Protein AF-A0A3D1SDW3-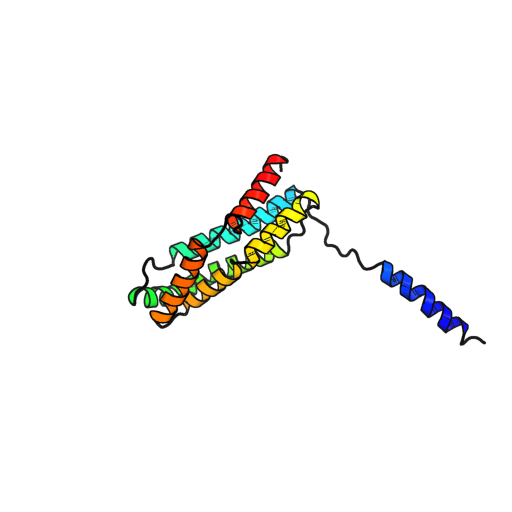F1 (afdb_monomer_lite)

Structure (mmCIF, N/CA/C/O backbone):
data_AF-A0A3D1SDW3-F1
#
_entry.id   AF-A0A3D1SDW3-F1
#
loop_
_atom_site.group_PDB
_atom_site.id
_atom_site.type_symbol
_atom_site.label_atom_id
_atom_site.label_alt_id
_atom_site.label_comp_id
_atom_site.label_asym_id
_atom_site.label_entity_id
_atom_site.label_seq_id
_atom_site.pdbx_PDB_ins_code
_atom_site.Cartn_x
_atom_site.Cartn_y
_atom_site.Cartn_z
_atom_site.occupancy
_atom_site.B_iso_or_equiv
_atom_site.auth_seq_id
_atom_site.auth_comp_id
_atom_site.auth_asym_id
_atom_site.auth_atom_id
_atom_site.pdbx_PDB_model_num
ATOM 1 N N . MET A 1 1 ? 1.920 -50.473 46.784 1.00 49.88 1 MET A N 1
ATOM 2 C CA . MET A 1 1 ? 0.723 -49.706 46.362 1.00 49.88 1 MET A CA 1
ATOM 3 C C . MET A 1 1 ? 0.983 -48.217 46.076 1.00 49.88 1 MET A C 1
ATOM 5 O O . MET A 1 1 ? 0.052 -47.523 45.705 1.00 49.88 1 MET A O 1
ATOM 9 N N . ALA A 1 2 ? 2.230 -47.725 46.113 1.00 45.53 2 ALA A N 1
ATOM 10 C CA . ALA A 1 2 ? 2.545 -46.317 45.819 1.00 45.53 2 ALA A CA 1
ATOM 11 C C . ALA A 1 2 ? 2.601 -45.956 44.314 1.00 45.53 2 ALA A C 1
ATOM 13 O O . ALA A 1 2 ? 2.441 -44.800 43.950 1.00 45.53 2 ALA A O 1
ATOM 14 N N . LYS A 1 3 ? 2.772 -46.932 43.406 1.00 44.59 3 LYS A N 1
ATOM 15 C CA . LYS A 1 3 ? 2.923 -46.666 41.956 1.00 44.59 3 LYS A CA 1
ATOM 16 C C . LYS A 1 3 ? 1.605 -46.451 41.190 1.00 44.59 3 LYS A C 1
ATOM 18 O O . LYS A 1 3 ? 1.643 -45.985 40.057 1.00 44.59 3 LYS A O 1
ATOM 23 N N . ARG A 1 4 ? 0.446 -46.780 41.782 1.00 44.84 4 ARG A N 1
ATOM 24 C CA . ARG A 1 4 ? -0.877 -46.556 41.155 1.00 44.84 4 ARG A CA 1
ATOM 25 C C . ARG A 1 4 ? -1.469 -45.180 41.486 1.00 44.84 4 ARG A C 1
ATOM 27 O O . ARG A 1 4 ? -2.111 -44.599 40.622 1.00 44.84 4 ARG A O 1
ATOM 34 N N . ALA A 1 5 ? -1.177 -44.625 42.665 1.00 48.25 5 ALA A N 1
ATOM 35 C CA . ALA A 1 5 ? -1.633 -43.287 43.058 1.00 48.25 5 ALA A CA 1
ATOM 36 C C . ALA A 1 5 ? -0.953 -42.160 42.252 1.00 48.25 5 ALA A C 1
ATOM 38 O O . ALA A 1 5 ? -1.600 -41.189 41.879 1.00 48.25 5 ALA A O 1
ATOM 39 N N . VAL A 1 6 ? 0.325 -42.329 41.888 1.00 48.31 6 VAL A N 1
ATOM 40 C CA . VAL A 1 6 ? 1.085 -41.324 41.117 1.00 48.31 6 VAL A CA 1
ATOM 41 C C . VAL A 1 6 ? 0.562 -41.167 39.680 1.00 48.31 6 VAL A C 1
ATOM 43 O O . VAL A 1 6 ? 0.602 -40.073 39.127 1.00 48.31 6 VAL A O 1
ATOM 46 N N . ARG A 1 7 ? -0.001 -42.227 39.079 1.00 46.31 7 ARG A N 1
ATOM 47 C CA . ARG A 1 7 ? -0.578 -42.156 37.721 1.00 46.31 7 ARG A CA 1
ATOM 48 C C . ARG A 1 7 ? -1.936 -41.451 37.671 1.00 46.31 7 ARG A C 1
ATOM 50 O O . ARG A 1 7 ? -2.256 -40.860 36.649 1.00 46.31 7 ARG A O 1
ATOM 57 N N . LEU A 1 8 ? -2.707 -41.486 38.758 1.00 45.88 8 LEU A N 1
ATOM 58 C CA . LEU A 1 8 ? -4.008 -40.814 38.836 1.00 45.88 8 LEU A CA 1
ATOM 59 C C . LEU A 1 8 ? -3.875 -39.305 39.083 1.00 45.88 8 LEU A C 1
ATOM 61 O O . LEU A 1 8 ? -4.672 -38.540 38.557 1.00 45.88 8 LEU A O 1
ATOM 65 N N . ILE A 1 9 ? -2.834 -38.861 39.794 1.00 49.47 9 ILE A N 1
ATOM 66 C CA . ILE A 1 9 ? -2.588 -37.426 40.024 1.00 49.47 9 ILE A CA 1
ATOM 67 C C . ILE A 1 9 ? -2.098 -36.733 38.738 1.00 49.47 9 ILE A C 1
ATOM 69 O O . ILE A 1 9 ? -2.531 -35.626 38.426 1.00 49.47 9 ILE A O 1
ATOM 73 N N . LEU A 1 10 ? -1.277 -37.414 37.929 1.00 45.38 10 LEU A N 1
ATOM 74 C CA . LEU A 1 10 ? -0.826 -36.902 36.627 1.00 45.38 10 LEU A CA 1
ATOM 75 C C . LEU A 1 10 ? -1.961 -36.774 35.594 1.00 45.38 10 LEU A C 1
ATOM 77 O O . LEU A 1 10 ? -1.904 -35.891 34.748 1.00 45.38 10 LEU A O 1
ATOM 81 N N . ALA A 1 11 ? -3.010 -37.596 35.676 1.00 51.88 11 ALA A N 1
ATOM 82 C CA . ALA A 1 11 ? -4.130 -37.546 34.732 1.00 51.88 11 ALA A CA 1
ATOM 83 C C . ALA A 1 11 ? -5.158 -36.436 35.032 1.00 51.88 11 ALA A C 1
ATOM 85 O O . ALA A 1 11 ? -5.939 -36.085 34.153 1.00 51.88 11 ALA A O 1
ATOM 86 N N . VAL A 1 12 ? -5.164 -35.879 36.250 1.00 51.25 12 VAL A N 1
ATOM 87 C CA . VAL A 1 12 ? -6.164 -34.882 36.686 1.00 51.25 12 VAL A CA 1
ATOM 88 C C . VAL A 1 12 ? -5.604 -33.455 36.707 1.00 51.25 12 VAL A C 1
ATOM 90 O O . VAL A 1 12 ? -6.360 -32.503 36.550 1.00 51.25 12 VAL A O 1
ATOM 93 N N . ILE A 1 13 ? -4.283 -33.281 36.828 1.00 49.88 13 ILE A N 1
ATOM 94 C CA . ILE A 1 13 ? -3.658 -31.945 36.839 1.00 49.88 13 ILE A CA 1
ATOM 95 C C . ILE A 1 13 ? -3.344 -31.445 35.416 1.00 49.88 13 ILE A C 1
ATOM 97 O O . ILE A 1 13 ? -3.440 -30.248 35.148 1.00 49.88 13 ILE A O 1
ATOM 101 N N . ILE A 1 14 ? -3.035 -32.346 34.478 1.00 48.03 14 ILE A N 1
ATOM 102 C CA . ILE A 1 14 ? -2.699 -31.975 33.091 1.00 48.03 14 ILE A CA 1
ATOM 103 C C . ILE A 1 14 ? -3.884 -31.351 32.314 1.00 48.03 14 ILE A C 1
ATOM 105 O O . ILE A 1 14 ? -3.639 -30.394 31.581 1.00 48.03 14 ILE A O 1
ATOM 109 N N . PRO A 1 15 ? -5.162 -31.756 32.490 1.00 49.38 15 PRO A N 1
ATOM 110 C CA . PRO A 1 15 ? -6.272 -31.099 31.794 1.00 49.38 15 PRO A CA 1
ATOM 111 C C . PRO A 1 15 ? -6.564 -29.678 32.301 1.00 49.38 15 PRO A C 1
ATOM 113 O O . PRO A 1 15 ? -7.100 -28.871 31.551 1.00 49.38 15 PRO A O 1
ATOM 116 N N . ILE A 1 16 ? -6.207 -29.348 33.550 1.00 49.84 16 ILE A N 1
ATOM 117 C CA . ILE A 1 16 ? -6.495 -28.024 34.132 1.00 49.84 16 ILE A CA 1
ATOM 118 C C . ILE A 1 16 ? -5.472 -26.982 33.657 1.00 49.84 16 ILE A C 1
ATOM 120 O O . ILE A 1 16 ? -5.841 -25.837 33.423 1.00 49.84 16 ILE A O 1
ATOM 124 N N . MET A 1 17 ? -4.217 -27.373 33.401 1.00 47.22 17 MET A N 1
ATOM 125 C CA . MET A 1 17 ? -3.239 -26.465 32.776 1.00 47.22 17 MET A CA 1
ATOM 126 C C . MET A 1 17 ? -3.481 -26.232 31.276 1.00 47.22 17 MET A C 1
ATOM 128 O O . MET A 1 17 ? -2.967 -25.262 30.732 1.00 47.22 17 MET A O 1
ATOM 132 N N . LEU A 1 18 ? -4.283 -27.072 30.612 1.00 47.22 18 LEU A N 1
ATOM 133 C CA . LEU A 1 18 ? -4.679 -26.884 29.208 1.00 47.22 18 LEU A CA 1
ATOM 134 C C . LEU A 1 18 ? -5.917 -25.986 29.034 1.00 47.22 18 LEU A C 1
ATOM 136 O O . LEU A 1 18 ? -6.210 -25.578 27.914 1.00 47.22 18 LEU A O 1
ATOM 140 N N . LEU A 1 19 ? -6.621 -25.644 30.120 1.00 46.56 19 LEU A N 1
ATOM 141 C CA . LEU A 1 19 ? -7.733 -24.677 30.116 1.00 46.56 19 LEU A CA 1
ATOM 142 C C . LEU A 1 19 ? -7.305 -23.270 30.556 1.00 46.56 19 LEU A C 1
ATOM 144 O O . LEU A 1 19 ? -8.064 -22.319 30.398 1.00 46.56 19 LEU A O 1
ATOM 148 N N . SER A 1 20 ? -6.059 -23.125 31.007 1.00 44.25 20 SER A N 1
ATOM 149 C CA . SER A 1 20 ? -5.330 -21.855 31.073 1.00 44.25 20 SER A CA 1
ATOM 150 C C . SER A 1 20 ? -4.523 -21.642 29.792 1.00 44.25 20 SER A C 1
ATOM 152 O O . SER A 1 20 ? -3.397 -21.149 29.849 1.00 44.25 20 SER A O 1
ATOM 154 N N . GLY A 1 21 ? -5.068 -22.081 28.648 1.00 40.56 21 GLY A N 1
ATOM 155 C CA . GLY A 1 21 ? -4.558 -21.734 27.329 1.00 40.56 21 GLY A CA 1
ATOM 156 C C . GLY A 1 21 ? -4.394 -20.227 27.296 1.00 40.56 21 GLY A C 1
ATOM 157 O O . GLY A 1 21 ? -5.376 -19.492 27.371 1.00 40.56 21 GLY A O 1
ATOM 158 N N . CYS A 1 22 ? -3.134 -19.808 27.338 1.00 48.12 22 CYS A N 1
ATOM 159 C CA . CYS A 1 22 ? -2.709 -18.447 27.546 1.00 48.12 22 CYS A CA 1
ATOM 160 C C . CYS A 1 22 ? -3.549 -17.502 26.690 1.00 48.12 22 CYS A C 1
ATOM 162 O O . CYS A 1 22 ? -3.356 -17.412 25.480 1.00 48.12 22 CYS A O 1
ATOM 164 N N . ALA A 1 23 ? -4.393 -16.706 27.342 1.00 43.72 23 ALA A N 1
ATOM 165 C CA . ALA A 1 23 ? -4.605 -15.340 26.911 1.00 43.72 23 ALA A CA 1
ATOM 166 C C . ALA A 1 23 ? -3.265 -14.594 27.075 1.00 43.72 23 ALA A C 1
ATOM 168 O O . ALA A 1 23 ? -3.135 -13.679 27.873 1.00 43.72 23 ALA A O 1
ATOM 169 N N . SER A 1 24 ? -2.246 -14.997 26.313 1.00 44.53 24 SER A N 1
ATOM 170 C CA . SER A 1 24 ? -1.235 -14.073 25.820 1.00 44.53 24 SER A CA 1
ATOM 171 C C . SER A 1 24 ? -1.799 -13.358 24.594 1.00 44.53 24 SER A C 1
ATOM 173 O O . SER A 1 24 ? -1.057 -13.076 23.658 1.00 44.53 24 SER A O 1
ATOM 175 N N . GLY A 1 25 ? -3.121 -13.129 24.565 1.00 52.75 25 GLY A N 1
ATOM 176 C CA . GLY A 1 25 ? -3.690 -12.134 23.685 1.00 52.75 25 GLY A CA 1
ATOM 177 C C . GLY A 1 25 ? -2.957 -10.866 24.052 1.00 52.75 25 GLY A C 1
ATOM 178 O O . GLY A 1 25 ? -3.039 -10.423 25.201 1.00 52.75 25 GLY A O 1
ATOM 179 N N . GLU A 1 26 ? -2.139 -10.377 23.127 1.00 63.53 26 GLU A N 1
ATOM 180 C CA . GLU A 1 26 ? -1.486 -9.093 23.277 1.00 63.53 26 GLU A CA 1
ATOM 181 C C . GLU A 1 26 ? -2.525 -8.104 23.803 1.00 63.53 26 GLU A C 1
ATOM 183 O O . GLU A 1 26 ? -3.722 -8.203 23.510 1.00 63.53 26 GLU A O 1
ATOM 188 N N . LYS A 1 27 ? -2.107 -7.203 24.685 1.00 86.38 27 LYS A N 1
ATOM 189 C CA . LYS A 1 27 ? -3.032 -6.215 25.223 1.00 86.38 27 LYS A CA 1
ATOM 190 C C . LYS A 1 27 ? -3.620 -5.451 24.030 1.00 86.38 27 LYS A C 1
ATOM 192 O O . LYS A 1 27 ? -2.866 -4.818 23.298 1.00 86.38 27 LYS A O 1
ATOM 197 N N . ARG A 1 28 ? -4.941 -5.541 23.831 1.00 93.00 28 ARG A N 1
ATOM 198 C CA . ARG A 1 28 ? -5.634 -4.739 22.814 1.00 93.00 28 ARG A CA 1
ATOM 199 C C . ARG A 1 28 ? -5.350 -3.265 23.073 1.00 93.00 28 ARG A C 1
ATOM 201 O O . ARG A 1 28 ? -5.308 -2.840 24.232 1.00 93.00 28 ARG A O 1
ATOM 208 N N . LEU A 1 29 ? -5.162 -2.517 21.996 1.00 96.38 29 LEU A N 1
ATOM 209 C CA . LEU A 1 29 ? -4.930 -1.080 22.060 1.00 96.38 29 LEU A CA 1
ATOM 210 C C . LEU A 1 29 ? -6.174 -0.356 22.602 1.00 96.38 29 LEU A C 1
ATOM 212 O O . LEU A 1 29 ? -7.294 -0.872 22.515 1.00 96.38 29 LEU A O 1
ATOM 216 N N . THR A 1 30 ? -5.999 0.846 23.155 1.00 96.62 30 THR A N 1
ATOM 217 C CA . THR A 1 30 ? -7.109 1.806 23.281 1.00 96.62 30 THR A CA 1
ATOM 218 C C . THR A 1 30 ? -7.503 2.344 21.904 1.00 96.62 30 THR A C 1
ATOM 220 O O . THR A 1 30 ? -6.837 2.077 20.903 1.00 96.62 30 THR A O 1
ATOM 223 N N . ALA A 1 31 ? -8.597 3.104 21.818 1.00 96.75 31 ALA A N 1
ATOM 224 C CA . ALA A 1 31 ? -9.005 3.690 20.544 1.00 96.75 31 ALA A CA 1
ATOM 225 C C . ALA A 1 31 ? -7.971 4.707 20.022 1.00 96.75 31 ALA A C 1
ATOM 227 O O . ALA A 1 31 ? -7.672 4.716 18.832 1.00 96.75 31 ALA A O 1
ATOM 228 N N . GLU A 1 32 ? -7.379 5.506 20.909 1.00 97.62 32 GLU A N 1
ATOM 229 C CA . GLU A 1 32 ? -6.335 6.486 20.595 1.00 97.62 32 GLU A CA 1
ATOM 230 C C . GLU A 1 32 ? -5.026 5.804 20.183 1.00 97.62 32 GLU A C 1
ATOM 232 O O . GLU A 1 32 ? -4.405 6.203 19.200 1.00 97.62 32 GLU A O 1
ATOM 237 N N . GLU A 1 33 ? -4.623 4.749 20.899 1.00 98.12 33 GLU A N 1
ATOM 238 C CA . GLU A 1 33 ? -3.453 3.939 20.540 1.00 98.12 33 GLU A CA 1
ATOM 239 C C . GLU A 1 33 ? -3.654 3.256 19.178 1.00 98.12 33 GLU A C 1
ATOM 241 O O . GLU A 1 33 ? -2.745 3.240 18.350 1.00 98.12 33 GLU A O 1
ATOM 246 N N . TYR A 1 34 ? -4.858 2.737 18.916 1.00 98.19 34 TYR A N 1
ATOM 247 C CA . TYR A 1 34 ? -5.216 2.134 17.635 1.00 98.19 34 TYR A CA 1
ATOM 248 C C . TYR A 1 34 ? -5.189 3.152 16.497 1.00 98.19 34 TYR A C 1
ATOM 250 O O . TYR A 1 34 ? -4.565 2.888 15.473 1.00 98.19 34 TYR A O 1
ATOM 258 N N . LYS A 1 35 ? -5.793 4.330 16.689 1.00 98.31 35 LYS A N 1
ATOM 259 C CA . LYS A 1 35 ? -5.744 5.421 15.712 1.00 98.31 35 LYS A CA 1
ATOM 260 C C . LYS A 1 35 ? -4.304 5.784 15.365 1.00 98.31 35 LYS A C 1
ATOM 262 O O . LYS A 1 35 ? -3.946 5.754 14.193 1.00 98.31 35 LYS A O 1
ATOM 267 N N . ALA A 1 36 ? -3.475 6.041 16.376 1.00 98.38 36 ALA A N 1
ATOM 268 C CA . ALA A 1 36 ? -2.076 6.397 16.169 1.00 98.38 36 ALA A CA 1
ATOM 269 C C . ALA A 1 36 ? -1.295 5.294 15.432 1.00 98.38 36 ALA A C 1
ATOM 271 O O . ALA A 1 36 ? -0.462 5.594 14.578 1.00 98.38 36 ALA A O 1
ATOM 272 N N . ALA A 1 37 ? -1.569 4.021 15.731 1.00 98.50 37 ALA A N 1
ATOM 273 C CA . ALA A 1 37 ? -0.911 2.900 15.068 1.00 98.50 37 ALA A CA 1
ATOM 274 C C . ALA A 1 37 ? -1.334 2.757 13.595 1.00 98.50 37 ALA A C 1
ATOM 276 O O . ALA A 1 37 ? -0.475 2.608 12.725 1.00 98.50 37 ALA A O 1
ATOM 277 N N . VAL A 1 38 ? -2.636 2.845 13.299 1.00 98.31 38 VAL A N 1
ATOM 278 C CA . VAL A 1 38 ? -3.161 2.760 11.925 1.00 98.31 38 VAL A CA 1
ATOM 279 C C . VAL A 1 38 ? -2.697 3.961 11.097 1.00 98.31 38 VAL A C 1
ATOM 281 O O . VAL A 1 38 ? -2.230 3.762 9.979 1.00 98.31 38 VAL A O 1
ATOM 284 N N . GLU A 1 39 ? -2.763 5.184 11.631 1.00 98.38 39 GLU A N 1
ATOM 285 C CA . GLU A 1 39 ? -2.258 6.393 10.958 1.00 98.38 39 GLU A CA 1
ATOM 286 C C . GLU A 1 39 ? -0.745 6.293 10.711 1.00 98.38 39 GLU A C 1
ATOM 288 O O . GLU A 1 39 ? -0.281 6.529 9.599 1.00 98.38 39 GLU A O 1
ATOM 293 N N . GLY A 1 40 ? 0.030 5.838 11.700 1.00 98.38 40 GLY A N 1
ATOM 294 C CA . GLY A 1 40 ? 1.477 5.676 11.562 1.00 98.38 40 GLY A CA 1
ATOM 295 C C . GLY A 1 40 ? 1.901 4.617 10.534 1.00 98.38 40 GLY A C 1
ATOM 296 O O . GLY A 1 40 ? 2.945 4.773 9.893 1.00 98.38 40 GLY A O 1
ATOM 297 N N . ALA A 1 41 ? 1.123 3.545 10.363 1.00 98.62 41 ALA A N 1
ATOM 298 C CA . ALA A 1 41 ? 1.339 2.557 9.304 1.00 98.62 41 ALA A CA 1
ATOM 299 C C . ALA A 1 41 ? 0.874 3.096 7.937 1.00 98.62 41 ALA A C 1
ATOM 301 O O . ALA A 1 41 ? 1.548 2.906 6.920 1.00 98.62 41 ALA A O 1
ATOM 302 N N . TRP A 1 42 ? -0.241 3.827 7.910 1.00 98.62 42 TRP A N 1
ATOM 303 C CA . TRP A 1 42 ? -0.782 4.455 6.706 1.00 98.62 42 TRP A CA 1
ATOM 304 C C . TRP A 1 42 ? 0.146 5.521 6.123 1.00 98.62 42 TRP A C 1
ATOM 306 O O . TRP A 1 42 ? 0.376 5.534 4.915 1.00 98.62 42 TRP A O 1
ATOM 316 N N . ASP A 1 43 ? 0.743 6.364 6.963 1.00 98.50 43 ASP A N 1
ATOM 317 C CA . ASP A 1 43 ? 1.695 7.387 6.532 1.00 98.50 43 ASP A CA 1
ATOM 318 C C . ASP A 1 43 ? 2.904 6.759 5.836 1.00 98.50 43 ASP A C 1
ATOM 320 O O . ASP A 1 43 ? 3.344 7.236 4.791 1.00 98.50 43 ASP A O 1
ATOM 324 N N . LYS A 1 44 ? 3.423 5.642 6.362 1.00 98.56 44 LYS A N 1
ATOM 325 C CA . LYS A 1 44 ? 4.499 4.885 5.701 1.00 98.56 44 LYS A CA 1
ATOM 326 C C . LYS A 1 44 ? 4.045 4.320 4.359 1.00 98.56 44 LYS A C 1
ATOM 328 O O . LYS A 1 44 ? 4.783 4.410 3.381 1.00 98.56 44 LYS A O 1
ATOM 333 N N . TYR A 1 45 ? 2.834 3.764 4.297 1.00 98.50 45 TYR A N 1
ATOM 334 C CA . TYR A 1 45 ? 2.258 3.269 3.050 1.00 98.50 45 TYR A CA 1
ATOM 335 C C . TYR A 1 45 ? 2.153 4.384 1.995 1.00 98.50 45 TYR A C 1
ATOM 337 O O . TYR A 1 45 ? 2.702 4.238 0.905 1.00 98.50 45 TYR A O 1
ATOM 345 N N . ILE A 1 46 ? 1.534 5.521 2.318 1.00 98.19 46 ILE A N 1
ATOM 346 C CA . ILE A 1 46 ? 1.356 6.626 1.368 1.00 98.19 46 ILE A CA 1
ATOM 347 C C . ILE A 1 46 ? 2.685 7.254 0.963 1.00 98.19 46 ILE A C 1
ATOM 349 O O . ILE A 1 46 ? 2.906 7.449 -0.230 1.00 98.19 46 ILE A O 1
ATOM 353 N N . ASN A 1 47 ? 3.592 7.514 1.905 1.00 98.31 47 ASN A N 1
ATOM 354 C CA . ASN A 1 47 ? 4.898 8.080 1.565 1.00 98.31 47 ASN A CA 1
ATOM 355 C C . ASN A 1 47 ? 5.692 7.134 0.656 1.00 98.31 47 ASN A C 1
ATOM 357 O O . ASN A 1 47 ? 6.240 7.579 -0.346 1.00 98.31 47 ASN A O 1
ATOM 361 N N . SER A 1 48 ? 5.650 5.820 0.908 1.00 98.25 48 SER A N 1
ATOM 362 C CA . SER A 1 48 ? 6.283 4.851 0.007 1.00 98.25 48 SER A CA 1
ATOM 363 C C . SER A 1 48 ? 5.691 4.865 -1.407 1.00 98.25 48 SER A C 1
ATOM 365 O O . SER A 1 48 ? 6.420 4.701 -2.381 1.00 98.25 48 SER A O 1
ATOM 367 N N . MET A 1 49 ? 4.379 5.083 -1.538 1.00 97.19 49 MET A N 1
ATOM 368 C CA . MET A 1 49 ? 3.716 5.190 -2.837 1.00 97.19 49 MET A CA 1
ATOM 369 C C . MET A 1 49 ? 4.117 6.464 -3.573 1.00 97.19 49 MET A C 1
ATOM 371 O O . MET A 1 49 ? 4.385 6.408 -4.769 1.00 97.19 49 MET A O 1
ATOM 375 N N . LEU A 1 50 ? 4.179 7.596 -2.872 1.00 97.69 50 LEU A N 1
ATOM 376 C CA . LEU A 1 50 ? 4.600 8.872 -3.449 1.00 97.69 50 LEU A CA 1
ATOM 377 C C . LEU A 1 50 ? 6.056 8.816 -3.927 1.00 97.69 50 LEU A C 1
ATOM 379 O O . LEU A 1 50 ? 6.325 9.196 -5.065 1.00 97.69 50 LEU A O 1
ATOM 383 N N . ASP A 1 51 ? 6.952 8.255 -3.111 1.00 97.69 51 ASP A N 1
ATOM 384 C CA . ASP A 1 51 ? 8.362 8.071 -3.467 1.00 97.69 51 ASP A CA 1
ATOM 385 C C . ASP A 1 51 ? 8.513 7.180 -4.712 1.00 97.69 51 ASP A C 1
ATOM 387 O O . ASP A 1 51 ? 9.301 7.483 -5.607 1.00 97.69 51 ASP A O 1
ATOM 391 N N . LEU A 1 52 ? 7.742 6.086 -4.803 1.00 96.19 52 LEU A N 1
ATOM 392 C CA . LEU A 1 52 ? 7.746 5.214 -5.982 1.00 96.19 52 LEU A CA 1
ATOM 393 C C . LEU A 1 52 ? 7.217 5.933 -7.226 1.00 96.19 52 LEU A C 1
ATOM 395 O O . LEU A 1 52 ? 7.810 5.793 -8.294 1.00 96.19 52 LEU A O 1
ATOM 399 N N . ILE A 1 53 ? 6.133 6.705 -7.107 1.00 95.38 53 ILE A N 1
ATOM 400 C CA . ILE A 1 53 ? 5.560 7.476 -8.220 1.00 95.38 53 ILE A CA 1
ATOM 401 C C . ILE A 1 53 ? 6.577 8.481 -8.770 1.00 95.38 53 ILE A C 1
ATOM 403 O O . ILE A 1 53 ? 6.687 8.617 -9.985 1.00 95.38 53 ILE A O 1
ATOM 407 N N . GLU A 1 54 ? 7.339 9.154 -7.905 1.00 95.81 54 GLU A N 1
ATOM 408 C CA . GLU A 1 54 ? 8.326 10.160 -8.319 1.00 95.81 54 GLU A CA 1
ATOM 409 C C . GLU A 1 54 ? 9.431 9.578 -9.215 1.00 95.81 54 GLU A C 1
ATOM 411 O O . GLU A 1 54 ? 9.928 10.254 -10.116 1.00 95.81 54 GLU A O 1
ATOM 416 N N . ILE A 1 55 ? 9.805 8.317 -8.991 1.00 94.75 55 ILE A N 1
ATOM 417 C CA . ILE A 1 55 ? 10.923 7.664 -9.687 1.00 94.75 55 ILE A CA 1
ATOM 418 C C . ILE A 1 55 ? 10.486 6.671 -10.771 1.00 94.75 55 ILE A C 1
ATOM 420 O O . ILE A 1 55 ? 11.345 6.085 -11.435 1.00 94.75 55 ILE A O 1
ATOM 424 N N . THR A 1 56 ? 9.181 6.442 -10.930 1.00 94.00 56 THR A N 1
ATOM 425 C CA . THR A 1 56 ? 8.630 5.509 -11.919 1.00 94.00 56 THR A CA 1
ATOM 426 C C . THR A 1 56 ? 8.461 6.218 -13.269 1.00 94.00 56 THR A C 1
ATOM 428 O O . THR A 1 56 ? 7.728 7.206 -13.346 1.00 94.00 56 THR A O 1
ATOM 431 N N . PRO A 1 57 ? 9.101 5.730 -14.350 1.00 93.12 57 PRO A N 1
ATOM 432 C CA . PRO A 1 57 ? 8.861 6.207 -15.708 1.00 93.12 57 PRO A CA 1
ATOM 433 C C . PRO A 1 57 ? 7.376 6.210 -16.084 1.00 93.12 57 PRO A C 1
ATOM 435 O O . PRO A 1 57 ? 6.633 5.278 -15.780 1.00 93.12 57 PRO A O 1
ATOM 438 N N . LEU A 1 58 ? 6.948 7.253 -16.796 1.00 90.31 58 LEU A N 1
ATOM 439 C CA . LEU A 1 58 ? 5.550 7.430 -17.214 1.00 90.31 58 LEU A CA 1
ATOM 440 C C . LEU A 1 58 ? 5.184 6.655 -18.490 1.00 90.31 58 LEU A C 1
ATOM 442 O O . LEU A 1 58 ? 4.016 6.633 -18.881 1.00 90.31 58 LEU A O 1
ATOM 446 N N . THR A 1 59 ? 6.168 6.065 -19.171 1.00 92.19 59 THR A N 1
ATOM 447 C CA . THR A 1 59 ? 5.987 5.336 -20.431 1.00 92.19 59 THR A CA 1
ATOM 448 C C . THR A 1 59 ? 6.430 3.883 -20.306 1.00 92.19 59 THR A C 1
ATOM 450 O O . THR A 1 59 ? 7.172 3.502 -19.404 1.00 92.19 59 THR A O 1
ATOM 453 N N . VAL A 1 60 ? 5.956 3.058 -21.243 1.00 93.50 60 VAL A N 1
ATOM 454 C CA . VAL A 1 60 ? 6.302 1.636 -21.351 1.00 93.50 60 VAL A CA 1
ATOM 455 C C . VAL A 1 60 ? 7.010 1.405 -22.685 1.00 93.50 60 VAL A C 1
ATOM 457 O O . VAL A 1 60 ? 6.401 1.021 -23.689 1.00 93.50 60 VAL A O 1
ATOM 460 N N . ASP A 1 61 ? 8.308 1.701 -22.707 1.00 95.75 61 ASP A N 1
ATOM 461 C CA . ASP A 1 61 ? 9.181 1.611 -23.878 1.00 95.75 61 ASP A CA 1
ATOM 462 C C . ASP A 1 61 ? 10.622 1.203 -23.493 1.00 95.75 61 ASP A C 1
ATOM 464 O O . ASP A 1 61 ? 10.930 0.939 -22.332 1.00 95.75 61 ASP A O 1
ATOM 468 N N . GLU A 1 62 ? 11.511 1.103 -24.484 1.00 93.88 62 GLU A N 1
ATOM 469 C CA . GLU A 1 62 ? 12.920 0.732 -24.272 1.00 93.88 62 GLU A CA 1
ATOM 470 C C . GLU A 1 62 ? 13.695 1.757 -23.420 1.00 93.88 62 GLU A C 1
ATOM 472 O O . GLU A 1 62 ? 14.639 1.387 -22.722 1.00 93.88 62 GLU A O 1
ATOM 477 N N . ALA A 1 63 ? 13.318 3.042 -23.454 1.00 94.75 63 ALA A N 1
ATOM 478 C CA . ALA A 1 63 ? 13.960 4.062 -22.626 1.00 94.75 63 ALA A CA 1
ATOM 479 C C . ALA A 1 63 ? 13.575 3.877 -21.152 1.00 94.75 63 ALA A C 1
ATOM 481 O O . ALA A 1 63 ? 14.450 3.919 -20.284 1.00 94.75 63 ALA A O 1
ATOM 482 N N . ALA A 1 64 ? 12.308 3.544 -20.886 1.00 95.69 64 ALA A N 1
ATOM 483 C CA . ALA A 1 64 ? 11.822 3.234 -19.548 1.00 95.69 64 ALA A CA 1
ATOM 484 C C . ALA A 1 64 ? 12.598 2.076 -18.895 1.00 95.69 64 ALA A C 1
ATOM 486 O O . ALA A 1 64 ? 12.914 2.160 -17.713 1.00 95.69 64 ALA A O 1
ATOM 487 N N . LEU A 1 65 ? 12.991 1.033 -19.645 1.00 96.12 65 LEU A N 1
ATOM 488 C CA . LEU A 1 65 ? 13.807 -0.074 -19.107 1.00 96.12 65 LEU A CA 1
ATOM 489 C C . LEU A 1 65 ? 15.116 0.417 -18.485 1.00 96.12 65 LEU A C 1
ATOM 491 O O . LEU A 1 65 ? 15.528 -0.043 -17.417 1.00 96.12 65 LEU A O 1
ATOM 495 N N . LYS A 1 66 ? 15.777 1.359 -19.163 1.00 94.94 66 LYS A N 1
ATOM 496 C CA . LYS A 1 66 ? 17.015 1.958 -18.676 1.00 94.94 66 LYS A CA 1
ATOM 497 C C . LYS A 1 66 ? 16.751 2.816 -17.439 1.00 94.94 66 LYS A C 1
ATOM 499 O O . LYS A 1 66 ? 17.493 2.701 -16.470 1.00 94.94 66 LYS A O 1
ATOM 504 N N . GLU A 1 67 ? 15.698 3.628 -17.452 1.00 96.81 67 GLU A N 1
ATOM 505 C CA . GLU A 1 67 ? 15.340 4.487 -16.318 1.00 96.81 67 GLU A CA 1
ATOM 506 C C . GLU A 1 67 ? 14.955 3.679 -15.069 1.00 96.81 67 GLU A C 1
ATOM 508 O O . GLU A 1 67 ? 15.413 3.992 -13.971 1.00 96.81 67 GLU A O 1
ATOM 513 N N . PHE A 1 68 ? 14.200 2.585 -15.224 1.00 96.19 68 PHE A N 1
ATOM 514 C CA . PHE A 1 68 ? 13.921 1.646 -14.134 1.00 96.19 68 PHE A CA 1
ATOM 515 C C . PHE A 1 68 ? 15.212 1.065 -13.552 1.00 96.19 68 PHE A C 1
ATOM 517 O O . PHE A 1 68 ? 15.392 1.073 -12.334 1.00 96.19 68 PHE A O 1
ATOM 524 N N . ALA A 1 69 ? 16.146 0.624 -14.400 1.00 94.56 69 ALA A N 1
ATOM 525 C CA . ALA A 1 69 ? 17.431 0.107 -13.939 1.00 94.56 69 ALA A CA 1
ATOM 526 C C . ALA A 1 69 ? 18.272 1.175 -13.208 1.00 94.56 69 ALA A C 1
ATOM 528 O O . ALA A 1 69 ? 18.897 0.872 -12.193 1.00 94.56 69 ALA A O 1
ATOM 529 N N . GLU A 1 70 ? 18.271 2.424 -13.682 1.00 96.31 70 GLU A N 1
ATOM 530 C CA . GLU A 1 70 ? 18.977 3.549 -13.049 1.00 96.31 70 GLU A CA 1
ATOM 531 C C . GLU A 1 70 ? 18.341 3.985 -11.717 1.00 96.31 70 GLU A C 1
ATOM 533 O O . GLU A 1 70 ? 19.040 4.456 -10.816 1.00 96.31 70 GLU A O 1
ATOM 538 N N . ASN A 1 71 ? 17.026 3.809 -11.562 1.00 97.38 71 ASN A N 1
ATOM 539 C CA . ASN A 1 71 ? 16.294 4.152 -10.343 1.00 97.38 71 ASN A CA 1
ATOM 540 C C . ASN A 1 71 ? 16.144 2.980 -9.360 1.00 97.38 71 ASN A C 1
ATOM 542 O O . ASN A 1 71 ? 15.654 3.189 -8.250 1.00 97.38 71 ASN A O 1
ATOM 546 N N . ALA A 1 72 ? 16.613 1.777 -9.702 1.00 96.44 72 ALA A N 1
ATOM 547 C CA . ALA A 1 72 ? 16.447 0.580 -8.878 1.00 96.44 72 ALA A CA 1
ATOM 548 C C . ALA A 1 72 ? 16.972 0.745 -7.442 1.00 96.44 72 ALA A C 1
ATOM 550 O O . ALA A 1 72 ? 16.289 0.371 -6.489 1.00 96.44 72 ALA A O 1
ATOM 551 N N . GLU A 1 73 ? 18.150 1.352 -7.257 1.00 96.94 73 GLU A N 1
ATOM 552 C CA . GLU A 1 73 ? 18.695 1.621 -5.917 1.00 96.94 73 GLU A CA 1
ATOM 553 C C . GLU A 1 73 ? 17.865 2.658 -5.147 1.00 96.94 73 GLU A C 1
ATOM 555 O O . GLU A 1 73 ? 17.649 2.504 -3.943 1.00 96.94 73 GLU A O 1
ATOM 560 N N . LYS A 1 74 ? 17.347 3.682 -5.840 1.00 96.88 74 LYS A N 1
ATOM 561 C CA . LYS A 1 74 ? 16.490 4.723 -5.248 1.00 96.88 74 LYS A CA 1
ATOM 562 C C . LYS A 1 74 ? 15.120 4.185 -4.839 1.00 96.88 74 LYS A C 1
ATOM 564 O O . LYS A 1 74 ? 14.530 4.709 -3.903 1.00 96.88 74 LYS A O 1
ATOM 569 N N . ALA A 1 75 ? 14.635 3.132 -5.495 1.00 97.56 75 ALA A N 1
ATOM 570 C CA . ALA A 1 75 ? 13.366 2.488 -5.166 1.00 97.56 75 ALA A CA 1
ATOM 571 C C . ALA A 1 75 ? 13.424 1.646 -3.883 1.00 97.56 75 ALA A C 1
ATOM 573 O O . ALA A 1 75 ? 12.412 1.488 -3.198 1.00 97.56 75 ALA A O 1
ATOM 574 N N . GLN A 1 76 ? 14.594 1.105 -3.520 1.00 97.88 76 GLN A N 1
ATOM 575 C CA . GLN A 1 76 ? 14.720 0.162 -2.399 1.00 97.88 76 GLN A CA 1
ATOM 576 C C . GLN A 1 76 ? 14.206 0.696 -1.049 1.00 97.88 76 GLN A C 1
ATOM 578 O O . GLN A 1 76 ? 13.534 -0.066 -0.347 1.00 97.88 76 GLN A O 1
ATOM 583 N N . PRO A 1 77 ? 14.485 1.950 -0.638 1.00 98.12 77 PRO A N 1
ATOM 584 C CA . PRO A 1 77 ? 13.936 2.502 0.599 1.00 98.12 77 PRO A CA 1
ATOM 585 C C . PRO A 1 77 ? 12.405 2.528 0.607 1.00 98.12 77 PRO A C 1
ATOM 587 O O . PRO A 1 77 ? 11.807 2.078 1.583 1.00 98.12 77 PRO A O 1
ATOM 590 N N . ALA A 1 78 ? 11.778 2.970 -0.486 1.00 98.31 78 ALA A N 1
ATOM 591 C CA . ALA A 1 78 ? 10.325 3.031 -0.602 1.00 98.31 78 ALA A CA 1
ATOM 592 C C . ALA A 1 78 ? 9.700 1.625 -0.570 1.00 98.31 78 ALA A C 1
ATOM 594 O O . ALA A 1 78 ? 8.785 1.370 0.209 1.00 98.31 78 ALA A O 1
ATOM 595 N N . LEU A 1 79 ? 10.263 0.662 -1.310 1.00 98.31 79 LEU A N 1
ATOM 596 C CA . LEU A 1 79 ? 9.809 -0.738 -1.297 1.00 98.31 79 LEU A CA 1
ATOM 597 C C . LEU A 1 79 ? 9.885 -1.361 0.108 1.00 98.31 79 LEU A C 1
ATOM 599 O O . LEU A 1 79 ? 8.954 -2.038 0.543 1.00 98.31 79 LEU A O 1
ATOM 603 N N . LYS A 1 80 ? 10.969 -1.102 0.852 1.00 98.44 80 LYS A N 1
ATOM 604 C CA . LYS A 1 80 ? 11.122 -1.561 2.244 1.00 98.44 80 LYS A CA 1
ATOM 605 C C . LYS A 1 80 ? 10.153 -0.868 3.197 1.00 98.44 80 LYS A C 1
ATOM 607 O O . LYS A 1 80 ? 9.638 -1.515 4.103 1.00 98.44 80 LYS A O 1
ATOM 612 N N . MET A 1 81 ? 9.911 0.429 3.009 1.00 98.62 81 MET A N 1
ATOM 613 C CA . MET A 1 81 ? 8.947 1.189 3.805 1.00 98.62 81 MET A CA 1
ATOM 614 C C . MET A 1 81 ? 7.525 0.659 3.599 1.00 98.62 81 MET A C 1
ATOM 616 O O . MET A 1 81 ? 6.795 0.488 4.573 1.00 98.62 81 MET A O 1
ATOM 620 N N . ARG A 1 82 ? 7.168 0.320 2.357 1.00 97.94 82 ARG A N 1
ATOM 621 C CA . ARG A 1 82 ? 5.882 -0.293 2.018 1.00 97.94 82 ARG A CA 1
ATOM 622 C C . ARG A 1 82 ? 5.717 -1.683 2.629 1.00 97.94 82 ARG A C 1
ATOM 624 O O . ARG A 1 82 ? 4.685 -2.004 3.198 1.00 97.94 82 ARG A O 1
ATOM 631 N N . GLU A 1 83 ? 6.758 -2.507 2.573 1.00 98.50 83 GLU A N 1
ATOM 632 C CA . GLU A 1 83 ? 6.750 -3.813 3.240 1.00 98.50 83 GLU A CA 1
ATOM 633 C C . GLU A 1 83 ? 6.605 -3.675 4.765 1.00 98.50 83 GLU A C 1
ATOM 635 O O . GLU A 1 83 ? 5.893 -4.447 5.409 1.00 98.50 83 GLU A O 1
ATOM 640 N N . GLN A 1 84 ? 7.272 -2.673 5.344 1.00 98.50 84 GLN A N 1
ATOM 641 C CA . GLN A 1 84 ? 7.188 -2.379 6.767 1.00 98.50 84 GLN A CA 1
ATOM 642 C C . GLN A 1 84 ? 5.783 -1.925 7.173 1.00 98.50 84 GLN A C 1
ATOM 644 O O . GLN A 1 84 ? 5.292 -2.404 8.191 1.00 98.50 84 GLN A O 1
ATOM 649 N N . SER A 1 85 ? 5.116 -1.070 6.391 1.00 98.69 85 SER A N 1
ATOM 650 C CA . SER A 1 85 ? 3.744 -0.658 6.709 1.00 98.69 85 SER A CA 1
ATOM 651 C C . SER A 1 85 ? 2.787 -1.848 6.725 1.00 98.69 85 SER A C 1
ATOM 653 O O . SER A 1 85 ? 1.976 -1.962 7.639 1.00 98.69 85 SER A O 1
ATOM 655 N N . PHE A 1 86 ? 2.922 -2.790 5.785 1.00 98.50 86 PHE A N 1
ATOM 656 C CA . PHE A 1 86 ? 2.081 -3.988 5.766 1.00 98.50 86 PHE A CA 1
ATOM 657 C C . PHE A 1 86 ? 2.284 -4.877 6.994 1.00 98.50 86 PHE A C 1
ATOM 659 O O . PHE A 1 86 ? 1.316 -5.415 7.534 1.00 98.50 86 PHE A O 1
ATOM 666 N N . ARG A 1 87 ? 3.532 -5.022 7.462 1.00 98.31 87 ARG A N 1
ATOM 667 C CA . ARG A 1 87 ? 3.814 -5.719 8.725 1.00 98.31 87 ARG A CA 1
ATOM 668 C C . ARG A 1 87 ? 3.158 -5.014 9.904 1.00 98.31 87 ARG A C 1
ATOM 670 O O . ARG A 1 87 ? 2.461 -5.664 10.673 1.00 98.31 87 ARG A O 1
ATOM 677 N N . GLU A 1 88 ? 3.318 -3.698 9.996 1.00 98.44 88 GLU A N 1
ATOM 678 C CA . GLU A 1 88 ? 2.736 -2.908 11.082 1.00 98.44 88 GLU A CA 1
ATOM 679 C C . GLU A 1 88 ? 1.211 -3.024 11.112 1.00 98.44 88 GLU A C 1
ATOM 681 O O . GLU A 1 88 ? 0.652 -3.257 12.177 1.00 98.44 88 GLU A O 1
ATOM 686 N N . PHE A 1 89 ? 0.527 -2.982 9.962 1.00 98.44 89 PHE A N 1
ATOM 687 C CA . PHE A 1 89 ? -0.919 -3.219 9.915 1.00 98.44 89 PHE A CA 1
ATOM 688 C C . PHE A 1 89 ? -1.313 -4.584 10.499 1.00 98.44 89 PHE A C 1
ATOM 690 O O . PHE A 1 89 ? -2.282 -4.662 11.257 1.00 98.44 89 PHE A O 1
ATOM 697 N N . LYS A 1 90 ? -0.562 -5.648 10.184 1.00 97.88 90 LYS A N 1
ATOM 698 C CA . LYS A 1 90 ? -0.818 -7.008 10.695 1.00 97.88 90 LYS A CA 1
ATOM 699 C C . LYS A 1 90 ? -0.520 -7.174 12.184 1.00 97.88 90 LYS A C 1
ATOM 701 O O . LYS A 1 90 ? -1.162 -7.996 12.827 1.00 97.88 90 LYS A O 1
ATOM 706 N N . GLU A 1 91 ? 0.445 -6.429 12.713 1.00 97.31 91 GLU A N 1
ATOM 707 C CA . GLU A 1 91 ? 0.833 -6.465 14.129 1.00 97.31 91 GLU A CA 1
ATOM 708 C C . GLU A 1 91 ? -0.113 -5.644 15.022 1.00 97.31 91 GLU A C 1
ATOM 710 O O . GLU A 1 91 ? -0.123 -5.810 16.241 1.00 97.31 91 GLU A O 1
ATOM 715 N N . ILE A 1 92 ? -0.937 -4.766 14.442 1.00 97.69 92 ILE A N 1
ATOM 716 C CA . ILE A 1 92 ? -1.930 -4.006 15.201 1.00 97.69 92 ILE A CA 1
ATOM 717 C C . ILE A 1 92 ? -2.993 -4.945 15.773 1.00 97.69 92 ILE A C 1
ATOM 719 O O . ILE A 1 92 ? -3.725 -5.610 15.041 1.00 97.69 92 ILE A O 1
ATOM 723 N N . ASN A 1 93 ? -3.140 -4.901 17.097 1.00 97.00 93 ASN A N 1
ATOM 724 C CA . ASN A 1 93 ? -4.196 -5.588 17.827 1.00 97.00 93 ASN A CA 1
ATOM 725 C C . ASN A 1 93 ? -5.330 -4.610 18.210 1.00 97.00 93 ASN A C 1
ATOM 727 O O . ASN A 1 93 ? -5.225 -3.901 19.223 1.00 97.00 93 ASN A O 1
ATOM 731 N N . PRO A 1 94 ? -6.405 -4.524 17.403 1.00 97.38 94 PRO A N 1
ATOM 732 C CA . PRO A 1 94 ? -7.420 -3.485 17.534 1.00 97.38 94 PRO A CA 1
ATOM 733 C C . PRO A 1 94 ? -8.304 -3.669 18.784 1.00 97.38 94 PRO A C 1
ATOM 735 O O . PRO A 1 94 ? -8.519 -4.796 19.254 1.00 97.38 94 PRO A O 1
ATOM 738 N N . PRO A 1 95 ? -8.916 -2.584 19.298 1.00 97.06 95 PRO A N 1
ATOM 739 C CA . PRO A 1 95 ? -10.031 -2.681 20.233 1.00 97.06 95 PRO A CA 1
ATOM 740 C C . PRO A 1 95 ? -11.169 -3.512 19.624 1.00 97.06 95 PRO A C 1
ATOM 742 O O . PRO A 1 95 ? -11.405 -3.446 18.420 1.00 97.06 95 PRO A O 1
ATOM 745 N N . GLU A 1 96 ? -11.921 -4.236 20.458 1.00 96.06 96 GLU A N 1
ATOM 746 C CA . GLU A 1 96 ? -13.015 -5.131 20.023 1.00 96.06 96 GLU A CA 1
ATOM 747 C C . GLU A 1 96 ? -14.003 -4.440 19.066 1.00 96.06 96 GLU A C 1
ATOM 749 O O . GLU A 1 96 ? -14.398 -5.007 18.052 1.00 96.06 96 GLU A O 1
ATOM 7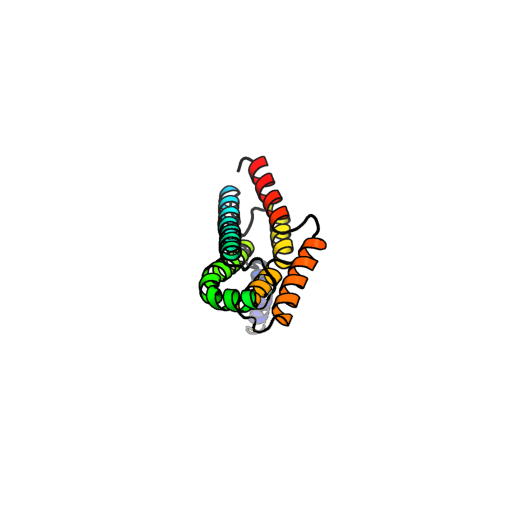54 N N . LYS A 1 97 ? -14.317 -3.162 19.319 1.00 96.06 97 LYS A N 1
ATOM 755 C CA . LYS A 1 97 ? -15.205 -2.349 18.476 1.00 96.06 97 LYS A CA 1
ATOM 756 C C . LYS A 1 97 ? -14.737 -2.207 17.018 1.00 96.06 97 LYS A C 1
ATOM 758 O O . LYS A 1 97 ? -15.577 -2.090 16.132 1.00 96.06 97 LYS A O 1
ATOM 763 N N . TYR A 1 98 ? -13.427 -2.182 16.769 1.00 97.75 98 TYR A N 1
ATOM 764 C CA . TYR A 1 98 ? -12.855 -1.971 15.432 1.00 97.75 98 TYR A CA 1
ATOM 765 C C . TYR A 1 98 ? -12.323 -3.262 14.802 1.00 97.75 98 TYR A C 1
ATOM 767 O O . TYR A 1 98 ? -11.850 -3.229 13.671 1.00 97.75 98 TYR A O 1
ATOM 775 N N . GLU A 1 99 ? -12.397 -4.396 15.503 1.00 97.12 99 GLU A N 1
ATOM 776 C CA . GLU A 1 99 ? -11.788 -5.658 15.075 1.00 97.12 99 GLU A CA 1
ATOM 777 C C . GLU A 1 99 ? -12.288 -6.133 13.712 1.00 97.12 99 GLU A C 1
ATOM 779 O O . GLU A 1 99 ? -11.484 -6.464 12.845 1.00 97.12 99 GLU A O 1
ATOM 784 N N . GLU A 1 100 ? -13.603 -6.121 13.485 1.00 97.56 100 GLU A N 1
ATOM 785 C CA . GLU A 1 100 ? -14.175 -6.530 12.199 1.00 97.56 100 GLU A CA 1
ATOM 786 C C . GLU A 1 100 ? -13.656 -5.654 11.051 1.00 97.56 100 GLU A C 1
ATOM 788 O O . GLU A 1 100 ? -13.254 -6.156 10.000 1.00 97.56 100 GLU A O 1
ATOM 793 N N . LEU A 1 101 ? -13.623 -4.337 11.261 1.00 97.06 101 LEU A N 1
ATOM 794 C CA . LEU A 1 101 ? -13.199 -3.391 10.239 1.00 97.06 101 LEU A CA 1
ATOM 795 C C . LEU A 1 101 ? -11.684 -3.451 9.991 1.00 97.06 101 LEU A C 1
ATOM 797 O O . LEU A 1 101 ? -11.255 -3.365 8.843 1.00 97.06 101 LEU A O 1
ATOM 801 N N . HIS A 1 102 ? -10.884 -3.676 11.036 1.00 98.38 102 HIS A N 1
ATOM 802 C CA . HIS A 1 102 ? -9.447 -3.921 10.911 1.00 98.38 102 HIS A CA 1
ATOM 803 C C . HIS A 1 102 ? -9.164 -5.226 10.164 1.00 98.38 102 HIS A C 1
ATOM 805 O O . HIS A 1 102 ? -8.344 -5.255 9.256 1.00 98.38 102 HIS A O 1
ATOM 811 N N . ASN A 1 103 ? -9.894 -6.300 10.459 1.00 98.06 103 ASN A N 1
ATOM 812 C CA . ASN A 1 103 ? -9.745 -7.564 9.739 1.00 98.06 103 ASN A CA 1
ATOM 813 C C . ASN A 1 103 ? -10.111 -7.418 8.255 1.00 98.06 103 ASN A C 1
ATOM 815 O O . ASN A 1 103 ? -9.436 -7.985 7.395 1.00 98.06 103 ASN A O 1
ATOM 819 N N . ARG A 1 104 ? -11.130 -6.609 7.932 1.00 97.56 104 ARG A N 1
ATOM 820 C CA . ARG A 1 104 ? -11.439 -6.235 6.542 1.00 97.56 104 ARG A CA 1
ATOM 821 C C . ARG A 1 104 ? -10.301 -5.451 5.891 1.00 97.56 104 ARG A C 1
ATOM 823 O O . ARG A 1 104 ? -10.012 -5.690 4.723 1.00 97.56 104 ARG A O 1
ATOM 830 N N . LEU A 1 105 ? -9.647 -4.553 6.629 1.00 98.00 105 LEU A N 1
ATOM 831 C CA . LEU A 1 105 ? -8.487 -3.804 6.142 1.00 98.00 105 LEU A CA 1
ATOM 832 C C . LEU A 1 105 ? -7.337 -4.756 5.779 1.00 98.00 105 LEU A C 1
ATOM 834 O O . LEU A 1 105 ? -6.798 -4.666 4.678 1.00 98.00 105 LEU A O 1
ATOM 838 N N . ILE A 1 106 ? -7.012 -5.708 6.659 1.00 98.12 106 ILE A N 1
ATOM 839 C CA . ILE A 1 106 ? -5.975 -6.718 6.398 1.00 98.12 106 ILE A CA 1
ATOM 840 C C . ILE A 1 106 ? -6.343 -7.601 5.208 1.00 98.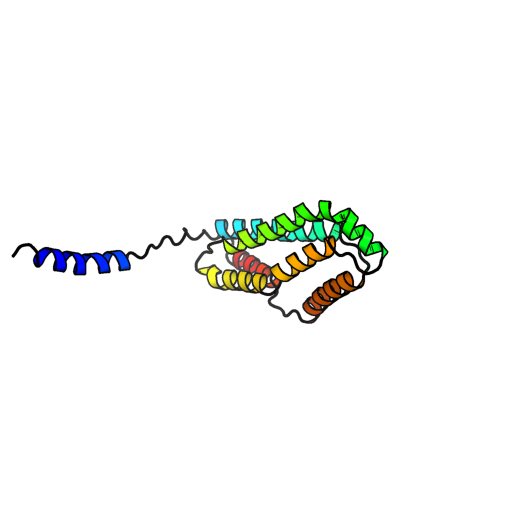12 106 ILE A C 1
ATOM 842 O O . ILE A 1 106 ? -5.499 -7.840 4.351 1.00 98.12 106 ILE A O 1
ATOM 846 N N . ALA A 1 107 ? -7.600 -8.035 5.101 1.00 96.69 107 ALA A N 1
ATOM 847 C CA . ALA A 1 107 ? -8.051 -8.832 3.965 1.00 96.69 107 ALA A CA 1
ATOM 848 C C . ALA A 1 107 ? -7.926 -8.072 2.632 1.00 96.69 107 ALA A C 1
ATOM 850 O O . ALA A 1 107 ? -7.482 -8.646 1.641 1.00 96.69 107 ALA A O 1
ATOM 851 N N . ALA A 1 108 ? -8.269 -6.780 2.607 1.00 96.31 108 ALA A N 1
ATOM 852 C CA . ALA A 1 108 ? -8.119 -5.938 1.422 1.00 96.31 108 ALA A CA 1
ATOM 853 C C . ALA A 1 108 ? -6.641 -5.715 1.048 1.00 96.31 108 ALA A C 1
ATOM 855 O O . ALA A 1 108 ? -6.300 -5.706 -0.134 1.00 96.31 108 ALA A O 1
ATOM 856 N N . MET A 1 109 ? -5.758 -5.586 2.044 1.00 97.12 109 MET A N 1
ATOM 857 C CA . MET A 1 109 ? -4.306 -5.528 1.844 1.00 97.12 109 MET A CA 1
ATOM 858 C C . MET A 1 109 ? -3.769 -6.838 1.252 1.00 97.12 109 MET A C 1
ATOM 860 O O . MET A 1 109 ? -3.065 -6.829 0.245 1.00 97.12 109 MET A O 1
ATOM 864 N N . ASP A 1 110 ? -4.137 -7.975 1.843 1.00 96.19 110 ASP A N 1
ATOM 865 C CA . ASP A 1 110 ? -3.707 -9.308 1.408 1.00 96.19 110 ASP A CA 1
ATOM 866 C C . ASP A 1 110 ? -4.220 -9.665 0.005 1.00 96.19 110 ASP A C 1
ATOM 868 O O . ASP A 1 110 ? -3.567 -10.420 -0.713 1.00 96.19 110 ASP A O 1
ATOM 872 N N . ALA A 1 111 ? -5.359 -9.103 -0.408 1.00 95.06 111 ALA A N 1
ATOM 873 C CA . ALA A 1 111 ? -5.953 -9.361 -1.715 1.00 95.06 111 ALA A CA 1
ATOM 874 C C . ALA A 1 111 ? -5.161 -8.773 -2.895 1.00 95.06 111 ALA A C 1
ATOM 876 O O . ALA A 1 111 ? -5.293 -9.284 -4.007 1.00 95.06 111 ALA A O 1
ATOM 877 N N . TRP A 1 112 ? -4.377 -7.706 -2.692 1.00 95.56 112 TRP A N 1
ATOM 878 C CA . TRP A 1 112 ? -3.691 -7.035 -3.805 1.00 95.56 112 TRP A CA 1
ATOM 879 C C . TRP A 1 112 ? -2.381 -6.338 -3.449 1.00 95.56 112 TRP A C 1
ATOM 881 O O . TRP A 1 112 ? -1.430 -6.395 -4.223 1.00 95.56 112 TRP A O 1
ATOM 891 N N . GLU A 1 113 ? -2.290 -5.683 -2.296 1.00 96.12 113 GLU A N 1
ATOM 892 C CA . GLU A 1 113 ? -1.187 -4.763 -2.002 1.00 96.12 113 GLU A CA 1
ATOM 893 C C . GLU A 1 113 ? 0.179 -5.461 -1.948 1.00 96.12 113 GLU A C 1
ATOM 895 O O . GLU A 1 113 ? 1.187 -4.904 -2.389 1.00 96.12 113 GLU A O 1
ATOM 900 N N . TYR A 1 114 ? 0.215 -6.715 -1.487 1.00 95.75 114 TYR A N 1
ATOM 901 C CA . TYR A 1 114 ? 1.425 -7.538 -1.543 1.00 95.75 114 TYR A CA 1
ATOM 902 C C . TYR A 1 114 ? 1.803 -7.936 -2.972 1.00 95.75 114 TYR A C 1
ATOM 904 O O . TYR A 1 114 ? 2.979 -7.874 -3.323 1.00 95.75 114 TYR A O 1
ATOM 912 N N . GLU A 1 115 ? 0.831 -8.314 -3.809 1.00 96.88 115 GLU A N 1
ATOM 913 C CA . GLU A 1 115 ? 1.099 -8.605 -5.222 1.00 96.88 115 GLU A CA 1
ATOM 914 C C . GLU A 1 115 ? 1.642 -7.352 -5.914 1.00 96.88 115 GLU A C 1
ATOM 916 O O . GLU A 1 115 ? 2.668 -7.408 -6.591 1.00 96.88 115 GLU A O 1
ATOM 921 N N . GLN A 1 116 ? 1.015 -6.200 -5.674 1.00 96.50 116 GLN A N 1
ATOM 922 C CA . GLN A 1 116 ? 1.445 -4.935 -6.244 1.00 96.50 116 GLN A CA 1
ATOM 923 C C . GLN A 1 116 ? 2.849 -4.526 -5.773 1.00 96.50 116 GLN A C 1
ATOM 925 O O . GLN A 1 116 ? 3.628 -4.004 -6.571 1.00 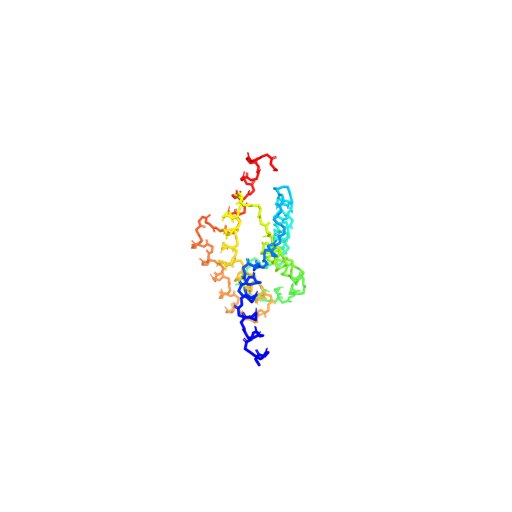96.50 116 GLN A O 1
ATOM 930 N N . LEU A 1 117 ? 3.206 -4.759 -4.506 1.00 97.69 117 LEU A N 1
ATOM 931 C CA . LEU A 1 117 ? 4.567 -4.535 -4.009 1.00 97.69 117 LEU A CA 1
ATOM 932 C C . LEU A 1 117 ? 5.588 -5.386 -4.776 1.00 97.69 117 LEU A C 1
ATOM 934 O O . LEU A 1 117 ? 6.602 -4.860 -5.233 1.00 97.69 117 LEU A O 1
ATOM 938 N N . GLU A 1 118 ? 5.314 -6.676 -4.967 1.00 98.12 118 GLU A N 1
ATOM 939 C CA . GLU A 1 118 ? 6.213 -7.574 -5.698 1.00 98.12 118 GLU A CA 1
ATOM 940 C C . GLU A 1 118 ? 6.302 -7.231 -7.191 1.00 98.12 118 GLU A C 1
ATOM 942 O O . GLU A 1 118 ? 7.377 -7.322 -7.785 1.00 98.12 118 GLU A O 1
ATOM 947 N N . LEU A 1 119 ? 5.206 -6.777 -7.801 1.00 97.62 119 LEU A N 1
ATOM 948 C CA . LEU A 1 119 ? 5.209 -6.259 -9.169 1.00 97.62 119 LEU A CA 1
ATOM 949 C C . LEU A 1 119 ? 6.095 -5.015 -9.293 1.00 97.62 119 LEU A C 1
ATOM 951 O O . LEU A 1 119 ? 6.908 -4.954 -10.212 1.00 97.62 119 LEU A O 1
ATOM 955 N N . HIS A 1 120 ? 6.025 -4.074 -8.344 1.00 96.69 120 HIS A N 1
ATOM 956 C CA . HIS A 1 120 ? 6.937 -2.927 -8.325 1.00 96.69 120 HIS A CA 1
ATOM 957 C C . HIS A 1 120 ? 8.395 -3.359 -8.146 1.00 96.69 120 HIS A C 1
ATOM 959 O O . HIS A 1 120 ? 9.248 -2.865 -8.876 1.00 96.69 120 HIS A O 1
ATOM 965 N N . ARG A 1 121 ? 8.705 -4.309 -7.247 1.00 97.44 121 ARG A N 1
ATOM 966 C CA . ARG A 1 121 ? 10.077 -4.843 -7.114 1.00 97.44 121 ARG A CA 1
ATOM 967 C C . ARG A 1 121 ? 10.599 -5.365 -8.451 1.00 97.44 121 ARG A C 1
ATOM 969 O O . ARG A 1 121 ? 11.671 -4.959 -8.887 1.00 97.44 121 ARG A O 1
ATOM 976 N N . LYS A 1 122 ? 9.808 -6.207 -9.124 1.00 97.38 122 LYS A N 1
ATOM 977 C CA . LYS A 1 122 ? 10.152 -6.762 -10.440 1.00 97.38 122 LYS A CA 1
ATOM 978 C C . LYS A 1 122 ? 10.324 -5.672 -11.490 1.00 97.38 122 LYS A C 1
ATOM 980 O O . LYS A 1 122 ? 11.245 -5.763 -12.293 1.00 97.38 122 LYS A O 1
ATOM 985 N N . MET A 1 123 ? 9.489 -4.633 -11.461 1.00 96.19 123 MET A N 1
ATOM 986 C CA . MET A 1 123 ? 9.546 -3.511 -12.399 1.00 96.19 123 MET A CA 1
ATOM 987 C C . MET A 1 123 ? 10.908 -2.797 -12.382 1.00 96.19 123 MET A C 1
ATOM 989 O O . MET A 1 123 ? 11.413 -2.437 -13.435 1.00 96.19 123 MET A O 1
ATOM 993 N N . PHE A 1 124 ? 11.564 -2.664 -11.225 1.00 96.38 124 PHE A N 1
ATOM 994 C CA . PHE A 1 124 ? 12.918 -2.089 -11.143 1.00 96.38 124 PHE A CA 1
ATOM 995 C C . PHE A 1 124 ? 14.041 -3.070 -11.532 1.00 96.38 124 PHE A C 1
ATOM 997 O O . PHE A 1 124 ? 15.205 -2.680 -11.629 1.00 96.38 124 PHE A O 1
ATOM 1004 N N . GLU A 1 125 ? 13.718 -4.341 -11.773 1.00 95.81 125 GLU A N 1
ATOM 1005 C CA . GLU A 1 125 ? 14.679 -5.389 -12.131 1.00 95.81 125 GLU A CA 1
ATOM 1006 C C . GLU A 1 125 ? 14.549 -5.871 -13.585 1.00 95.81 125 GLU A C 1
ATOM 1008 O O . GLU A 1 125 ? 15.469 -6.546 -14.067 1.00 95.81 125 GLU A O 1
ATOM 1013 N N . VAL A 1 126 ? 13.470 -5.500 -14.293 1.00 95.94 126 VAL A N 1
ATOM 1014 C CA . VAL A 1 126 ? 13.178 -5.966 -15.660 1.00 95.94 126 VAL A CA 1
ATOM 1015 C C . VAL A 1 126 ? 14.338 -5.741 -16.629 1.00 95.94 126 VAL A C 1
ATOM 1017 O O . VAL A 1 126 ? 15.131 -4.802 -16.497 1.00 95.94 126 VAL A O 1
ATOM 1020 N N . LYS A 1 127 ? 14.446 -6.622 -17.630 1.00 95.06 127 LYS A N 1
ATOM 1021 C CA . LYS A 1 127 ? 15.485 -6.549 -18.672 1.00 95.06 127 LYS A CA 1
ATOM 1022 C C . LYS A 1 127 ? 14.916 -6.408 -20.071 1.00 95.06 127 LYS A C 1
ATOM 1024 O O . LYS A 1 127 ? 15.668 -6.111 -20.996 1.00 95.06 127 LYS A O 1
ATOM 1029 N N . THR A 1 128 ? 13.617 -6.625 -20.233 1.00 97.62 128 THR A N 1
ATOM 1030 C CA . THR A 1 128 ? 12.962 -6.610 -21.536 1.00 97.62 128 THR A CA 1
ATOM 1031 C C . THR A 1 128 ? 11.671 -5.806 -21.507 1.00 97.62 128 THR A C 1
ATOM 1033 O O . THR A 1 128 ? 10.966 -5.747 -20.499 1.00 97.62 128 THR A O 1
ATOM 1036 N N . LEU A 1 129 ? 11.318 -5.236 -22.659 1.00 97.06 129 LEU A N 1
ATOM 1037 C CA . LEU A 1 129 ? 10.050 -4.532 -22.829 1.00 97.06 129 LEU A CA 1
ATOM 1038 C C . LEU A 1 129 ? 8.841 -5.467 -22.667 1.00 97.06 129 LEU A C 1
ATOM 1040 O O . LEU A 1 129 ? 7.777 -5.022 -22.252 1.00 97.06 129 LEU A O 1
ATOM 1044 N N . GLY A 1 130 ? 9.002 -6.757 -22.982 1.00 97.75 130 GLY A N 1
ATOM 1045 C CA . GLY A 1 130 ? 7.967 -7.770 -22.768 1.00 97.75 130 GLY A CA 1
ATOM 1046 C C . GLY A 1 130 ? 7.610 -7.916 -21.290 1.00 97.75 130 GLY A C 1
ATOM 1047 O O . GLY A 1 130 ? 6.450 -7.755 -20.935 1.00 97.75 130 GLY A O 1
ATOM 1048 N N . GLU A 1 131 ? 8.611 -8.117 -20.428 1.00 97.56 131 GLU A N 1
ATOM 1049 C CA . GLU A 1 131 ? 8.409 -8.213 -18.974 1.00 97.56 131 GLU A CA 1
ATOM 1050 C C . GLU A 1 131 ? 7.800 -6.933 -18.398 1.00 97.56 131 GLU A C 1
ATOM 1052 O O . GLU A 1 131 ? 6.886 -6.998 -17.578 1.00 97.56 131 GLU A O 1
ATOM 1057 N N . LEU A 1 132 ? 8.280 -5.763 -18.838 1.00 97.25 132 LEU A N 1
ATOM 1058 C CA . LEU A 1 132 ? 7.730 -4.492 -18.373 1.00 97.25 132 LEU A CA 1
ATOM 1059 C C . LEU A 1 132 ? 6.242 -4.372 -18.725 1.00 97.25 132 LEU A C 1
ATOM 1061 O O . LEU A 1 132 ? 5.449 -4.011 -17.860 1.00 97.25 132 LEU A O 1
ATOM 1065 N N . ARG A 1 133 ? 5.863 -4.728 -19.960 1.00 97.75 133 ARG A N 1
ATOM 1066 C CA . ARG A 1 133 ? 4.462 -4.726 -20.407 1.00 97.75 133 ARG A CA 1
ATOM 1067 C C . ARG A 1 133 ? 3.601 -5.686 -19.603 1.00 97.75 133 ARG A C 1
ATOM 1069 O O . ARG A 1 133 ? 2.545 -5.282 -19.141 1.00 97.75 133 ARG A O 1
ATOM 1076 N N . GLU A 1 134 ? 4.061 -6.914 -19.382 1.00 97.81 134 GLU A N 1
ATOM 1077 C CA . GLU A 1 134 ? 3.322 -7.900 -18.585 1.00 97.81 134 GLU A CA 1
ATOM 1078 C C . GLU A 1 134 ? 3.034 -7.388 -17.167 1.00 97.81 134 GLU A C 1
ATOM 1080 O O . GLU A 1 134 ? 1.916 -7.520 -16.667 1.00 97.81 134 GLU A O 1
ATOM 1085 N N . ILE A 1 135 ? 4.023 -6.758 -16.525 1.00 97.56 135 ILE A N 1
ATOM 1086 C CA . ILE A 1 135 ? 3.852 -6.167 -15.195 1.00 97.56 135 ILE A CA 1
ATOM 1087 C C . ILE A 1 135 ? 2.853 -5.005 -15.241 1.00 97.56 135 ILE A C 1
ATOM 1089 O O . ILE A 1 135 ? 1.951 -4.944 -14.403 1.00 97.56 135 ILE A O 1
ATOM 1093 N N . THR A 1 136 ? 2.991 -4.079 -16.196 1.00 95.56 136 THR A N 1
ATOM 1094 C CA . THR A 1 136 ? 2.097 -2.915 -16.288 1.00 95.56 136 THR A CA 1
ATOM 1095 C C . THR A 1 136 ? 0.668 -3.313 -16.634 1.00 95.56 136 THR A C 1
ATOM 1097 O O . THR A 1 136 ? -0.263 -2.778 -16.037 1.00 95.56 136 THR A O 1
ATOM 1100 N N . ASP A 1 137 ? 0.491 -4.293 -17.521 1.00 96.56 137 ASP A N 1
ATOM 1101 C CA . ASP A 1 137 ? -0.814 -4.827 -17.906 1.00 96.56 137 ASP A CA 1
ATOM 1102 C C . ASP A 1 137 ? -1.492 -5.497 -16.709 1.00 96.56 137 ASP A C 1
ATOM 1104 O O . ASP A 1 137 ? -2.676 -5.274 -16.472 1.00 96.56 137 ASP A O 1
ATOM 1108 N N . ARG A 1 138 ? -0.742 -6.242 -15.883 1.00 97.06 138 ARG A N 1
ATOM 1109 C CA . ARG A 1 138 ? -1.282 -6.844 -14.657 1.00 97.06 138 ARG A CA 1
ATOM 1110 C C . ARG A 1 138 ? -1.755 -5.796 -13.644 1.00 97.06 138 ARG A C 1
ATOM 1112 O O . ARG A 1 138 ? -2.796 -5.975 -13.012 1.00 97.06 138 ARG A O 1
ATOM 1119 N N . ILE A 1 139 ? -1.008 -4.702 -13.479 1.00 94.38 139 ILE A N 1
ATOM 1120 C CA . ILE A 1 139 ? -1.412 -3.594 -12.599 1.00 94.38 139 ILE A CA 1
ATOM 1121 C C . ILE A 1 139 ? -2.659 -2.890 -13.155 1.00 94.38 139 ILE A C 1
ATOM 1123 O O . ILE A 1 139 ? -3.582 -2.597 -12.391 1.00 94.38 139 ILE A O 1
ATOM 1127 N N . ALA A 1 140 ? -2.705 -2.644 -14.467 1.00 93.38 140 ALA A N 1
ATOM 1128 C CA . ALA A 1 140 ? -3.840 -2.010 -15.134 1.00 93.38 140 ALA A CA 1
ATOM 1129 C C . ALA A 1 140 ? -5.108 -2.873 -15.046 1.00 93.38 140 ALA A C 1
ATOM 1131 O O . ALA A 1 140 ? -6.162 -2.371 -14.661 1.00 93.38 140 ALA A O 1
ATOM 1132 N N . GLU A 1 141 ? -4.990 -4.179 -15.295 1.00 94.62 141 GLU A N 1
ATOM 1133 C CA . GLU A 1 141 ? -6.086 -5.143 -15.171 1.00 94.62 141 GLU A CA 1
ATOM 1134 C C . GLU A 1 141 ? -6.692 -5.113 -13.763 1.00 94.62 141 GLU A C 1
ATOM 1136 O O . GLU A 1 141 ? -7.916 -5.115 -13.614 1.00 94.62 141 GLU A O 1
ATOM 1141 N N . HIS A 1 142 ? -5.864 -5.069 -12.714 1.00 92.62 142 HIS A N 1
ATOM 1142 C CA . HIS A 1 142 ? -6.394 -4.948 -11.361 1.00 92.62 142 HIS A CA 1
ATOM 1143 C C . HIS A 1 142 ? -7.125 -3.621 -11.162 1.00 92.62 142 HIS A C 1
ATOM 1145 O O . HIS A 1 142 ? -8.224 -3.620 -10.617 1.00 92.62 142 HIS A O 1
ATOM 1151 N N . ALA A 1 143 ? -6.551 -2.498 -11.602 1.00 88.25 143 ALA A N 1
ATOM 1152 C CA . ALA A 1 143 ? -7.187 -1.190 -11.461 1.00 88.25 143 ALA A CA 1
ATOM 1153 C C . ALA A 1 143 ? -8.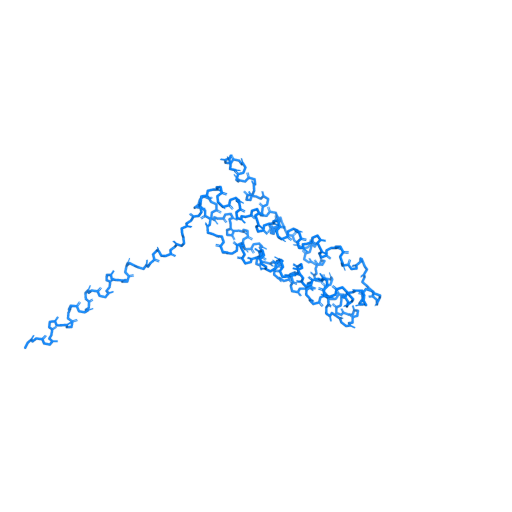575 -1.152 -12.130 1.00 88.25 143 ALA A C 1
ATOM 1155 O O . ALA A 1 143 ? -9.532 -0.685 -11.512 1.00 88.25 143 ALA A O 1
ATOM 1156 N N . GLU A 1 144 ? -8.705 -1.710 -13.336 1.00 90.00 144 GLU A N 1
ATOM 1157 C CA . GLU A 1 144 ? -9.967 -1.796 -14.087 1.00 90.00 144 GLU A CA 1
ATOM 1158 C C . GLU A 1 144 ? -11.011 -2.710 -13.431 1.00 90.00 144 GLU A C 1
ATOM 1160 O O . GLU A 1 144 ? -12.207 -2.424 -13.490 1.00 90.00 144 GLU A O 1
ATOM 1165 N N . ASN A 1 145 ? -10.569 -3.796 -12.792 1.00 86.44 145 ASN A N 1
ATOM 1166 C CA . ASN A 1 145 ? -11.449 -4.793 -12.174 1.00 86.44 145 ASN A CA 1
ATOM 1167 C C . ASN A 1 145 ? -11.636 -4.604 -10.659 1.00 86.44 145 ASN A C 1
ATOM 1169 O O . ASN A 1 145 ? -12.381 -5.359 -10.026 1.00 86.44 145 ASN A O 1
ATOM 1173 N N . SER A 1 146 ? -10.954 -3.626 -10.061 1.00 84.25 146 SER A N 1
ATOM 1174 C CA . SER A 1 146 ? -11.026 -3.361 -8.629 1.00 84.25 146 SER A CA 1
ATOM 1175 C C . SER A 1 146 ? -12.435 -2.916 -8.223 1.00 84.25 146 SER A C 1
ATOM 1177 O O . SER A 1 146 ? -13.096 -2.117 -8.888 1.00 84.25 146 SER A O 1
ATOM 1179 N N . THR A 1 147 ? -12.926 -3.474 -7.117 1.00 76.06 147 THR A N 1
ATOM 1180 C CA . THR A 1 147 ? -14.237 -3.130 -6.543 1.00 76.06 147 THR A CA 1
ATOM 1181 C C . THR A 1 147 ? -14.086 -2.111 -5.409 1.00 76.06 147 THR A C 1
ATOM 1183 O O . THR A 1 147 ? -12.979 -1.716 -5.059 1.00 76.06 147 THR A O 1
ATOM 1186 N N . GLY A 1 148 ? -15.196 -1.671 -4.809 1.00 70.12 148 GLY A N 1
ATOM 1187 C CA . GLY A 1 148 ? -15.196 -0.627 -3.775 1.00 70.12 148 GLY A CA 1
ATOM 1188 C C . GLY A 1 148 ? -14.477 -0.958 -2.454 1.00 70.12 148 GLY A C 1
ATOM 1189 O O . GLY A 1 148 ? -14.297 -0.045 -1.654 1.00 70.12 148 GLY A O 1
ATOM 1190 N N . ASP A 1 149 ? -14.055 -2.206 -2.221 1.00 85.19 149 ASP A N 1
ATOM 1191 C CA . ASP A 1 149 ? -13.367 -2.655 -0.995 1.00 85.19 149 ASP A CA 1
ATOM 1192 C C . ASP A 1 149 ? -11.835 -2.770 -1.185 1.00 85.19 149 ASP A C 1
ATOM 1194 O O . ASP A 1 149 ? -11.200 -3.718 -0.723 1.00 85.19 149 ASP A O 1
ATOM 1198 N N . THR A 1 150 ? -11.205 -1.815 -1.878 1.00 93.69 150 THR A N 1
ATOM 1199 C CA . THR A 1 150 ? -9.732 -1.753 -1.935 1.00 93.69 150 THR A CA 1
ATOM 1200 C C . THR A 1 150 ? -9.133 -1.368 -0.583 1.00 93.69 150 THR A C 1
ATOM 1202 O O . THR A 1 150 ? -9.792 -0.751 0.258 1.00 93.69 150 THR A O 1
ATOM 1205 N N . PHE A 1 151 ? -7.853 -1.678 -0.375 1.00 96.56 151 PHE A N 1
ATOM 1206 C CA . PHE A 1 151 ? -7.155 -1.360 0.870 1.00 96.56 151 PHE A CA 1
ATOM 1207 C C . PHE A 1 151 ? -7.261 0.131 1.273 1.00 96.56 151 PHE A C 1
ATOM 1209 O O . PHE A 1 151 ? -7.703 0.401 2.395 1.00 96.56 151 PHE A O 1
ATOM 1216 N N . PRO A 1 152 ? -7.015 1.114 0.377 1.00 96.00 152 PRO A N 1
ATOM 1217 C CA . PRO A 1 152 ? -7.274 2.525 0.674 1.00 96.00 152 PRO A CA 1
ATOM 1218 C C . PRO A 1 152 ? -8.725 2.843 1.051 1.00 96.00 152 PRO A C 1
ATOM 1220 O O . PRO A 1 152 ? -8.973 3.664 1.935 1.00 96.00 152 PRO A O 1
ATOM 1223 N N . MET A 1 153 ? -9.698 2.199 0.403 1.00 95.62 153 MET A N 1
ATOM 1224 C CA . MET A 1 153 ? -11.114 2.439 0.680 1.00 95.62 153 MET A CA 1
ATOM 1225 C C . MET A 1 153 ? -11.507 1.930 2.065 1.00 95.62 153 MET A C 1
ATOM 1227 O O . MET A 1 153 ? -12.196 2.637 2.802 1.00 95.62 153 MET A O 1
ATOM 1231 N N . VAL A 1 154 ? -11.024 0.750 2.461 1.00 97.06 154 VAL A N 1
ATOM 1232 C CA . VAL A 1 154 ? -11.273 0.213 3.803 1.00 97.06 154 VAL A CA 1
ATOM 1233 C C . VAL A 1 154 ? -10.548 1.036 4.873 1.00 97.06 154 VAL A C 1
ATOM 1235 O O . VAL A 1 154 ? -11.140 1.307 5.918 1.00 97.06 154 VAL A O 1
ATOM 1238 N N . TYR A 1 155 ? -9.334 1.535 4.608 1.00 97.69 155 TYR A N 1
ATOM 1239 C CA . TYR A 1 155 ? -8.653 2.469 5.517 1.00 97.69 155 TYR A CA 1
ATOM 1240 C C . TYR A 1 155 ? -9.501 3.724 5.772 1.00 97.69 155 TYR A C 1
ATOM 1242 O O . TYR A 1 155 ? -9.696 4.130 6.918 1.00 97.69 155 TYR A O 1
ATOM 1250 N N . ILE A 1 156 ? -10.089 4.304 4.720 1.00 97.06 156 ILE A N 1
ATOM 1251 C CA . ILE A 1 156 ? -10.982 5.463 4.853 1.00 97.06 156 ILE A CA 1
ATOM 1252 C C . ILE A 1 156 ? -12.196 5.131 5.735 1.00 97.06 156 ILE A C 1
ATOM 1254 O O . ILE A 1 156 ? -12.657 5.996 6.482 1.00 97.06 156 ILE A O 1
ATOM 1258 N N . LEU A 1 157 ? -12.723 3.903 5.681 1.00 96.88 157 LEU A N 1
ATOM 1259 C CA . LEU A 1 157 ? -13.799 3.474 6.580 1.00 96.88 157 LEU A CA 1
ATOM 1260 C C . LEU A 1 157 ? -13.331 3.417 8.040 1.00 96.88 157 LEU A C 1
ATOM 1262 O O . LEU A 1 157 ? -14.051 3.913 8.906 1.00 96.88 157 LEU A O 1
ATOM 1266 N N . VAL A 1 158 ? -12.135 2.878 8.311 1.00 97.38 158 VAL A N 1
ATOM 1267 C CA . VAL A 1 158 ? -11.531 2.864 9.660 1.00 97.38 158 VAL A CA 1
ATOM 1268 C C . VAL A 1 158 ? -11.401 4.288 10.198 1.00 97.38 158 VAL A C 1
ATOM 1270 O O . VAL A 1 158 ? -11.913 4.591 11.276 1.00 97.38 158 VAL A O 1
ATOM 1273 N N . ALA A 1 159 ? -10.799 5.186 9.416 1.00 97.06 159 ALA A N 1
ATOM 1274 C CA . ALA A 1 159 ? -10.594 6.580 9.801 1.00 97.06 159 ALA A CA 1
ATOM 1275 C C . ALA A 1 159 ? -11.918 7.321 10.055 1.00 97.06 159 ALA A C 1
ATOM 1277 O O . ALA A 1 159 ? -12.049 8.067 11.027 1.00 97.06 159 ALA A O 1
ATOM 1278 N N . LYS A 1 160 ? -12.938 7.086 9.217 1.00 97.38 160 LYS A N 1
ATOM 1279 C CA . LYS A 1 160 ? -14.279 7.660 9.410 1.00 97.38 160 LYS A CA 1
ATOM 1280 C C . LYS A 1 160 ? -14.931 7.167 10.694 1.00 97.38 160 LYS A C 1
ATOM 1282 O O . LYS A 1 160 ? -15.541 7.971 11.395 1.00 97.38 160 LYS A O 1
ATOM 1287 N N . GLN A 1 161 ? -14.812 5.876 10.998 1.00 97.56 161 GLN A N 1
ATOM 1288 C CA . GLN A 1 161 ? -15.395 5.300 12.206 1.00 97.56 161 GLN A CA 1
ATOM 1289 C C . GLN A 1 161 ? -14.722 5.865 13.464 1.00 97.56 161 GLN A C 1
ATOM 1291 O O . GLN A 1 161 ? -15.423 6.297 14.375 1.00 97.56 161 GLN A O 1
ATOM 1296 N N . LEU A 1 162 ? -13.387 5.951 13.481 1.00 97.06 162 LEU A N 1
ATOM 1297 C CA . LEU A 1 162 ? -12.633 6.575 14.576 1.00 97.06 162 LEU A CA 1
ATOM 1298 C C . LEU A 1 162 ? -13.051 8.033 14.798 1.00 97.06 162 LEU A C 1
ATOM 1300 O O . LEU A 1 162 ? -13.357 8.432 15.920 1.00 97.06 162 LEU A O 1
ATOM 1304 N N . SER A 1 163 ? -13.163 8.808 13.717 1.00 96.06 163 SER A N 1
ATOM 1305 C CA . SER A 1 163 ? -13.599 10.203 13.795 1.00 96.06 163 SER A CA 1
ATOM 1306 C C . SER A 1 163 ? -15.038 10.348 14.304 1.00 96.06 163 SER A C 1
ATOM 1308 O O . SER A 1 163 ? -15.304 11.227 15.123 1.00 96.06 163 SER A 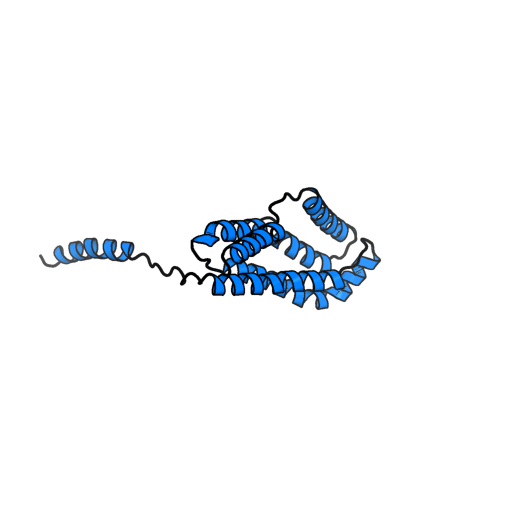O 1
ATOM 1310 N N . ALA A 1 164 ? -15.963 9.484 13.869 1.00 96.25 164 ALA A N 1
ATOM 1311 C CA . ALA A 1 164 ? -17.351 9.484 14.341 1.00 96.25 164 ALA A CA 1
ATOM 1312 C C . ALA A 1 164 ? -17.461 9.169 15.842 1.00 96.25 164 ALA A C 1
ATOM 1314 O O . ALA A 1 164 ? -18.375 9.642 16.519 1.00 96.25 164 ALA A O 1
ATOM 1315 N N . ASP A 1 165 ? -16.501 8.407 16.361 1.00 94.75 165 ASP A N 1
ATOM 1316 C CA . ASP A 1 165 ? -16.391 8.054 17.770 1.00 94.75 165 ASP A CA 1
ATOM 1317 C C . ASP A 1 165 ? -15.668 9.122 18.615 1.00 94.75 165 ASP A C 1
ATOM 1319 O O . ASP A 1 165 ? -15.546 8.955 19.828 1.00 94.75 165 ASP A O 1
ATOM 1323 N N . ASN A 1 166 ? -15.281 10.253 18.006 1.00 91.94 166 ASN A N 1
ATOM 1324 C CA . ASN A 1 166 ? -14.516 11.359 18.602 1.00 91.94 166 ASN A CA 1
ATOM 1325 C C . ASN A 1 166 ? -13.110 10.963 19.082 1.00 91.94 166 ASN A C 1
ATOM 1327 O O . ASN A 1 166 ? -12.629 11.490 20.087 1.00 91.94 166 ASN A O 1
ATOM 1331 N N . VAL A 1 167 ? -12.471 10.047 18.351 1.00 82.50 167 VAL A N 1
ATOM 1332 C CA . VAL A 1 167 ? -11.084 9.602 18.557 1.00 82.50 167 VAL A CA 1
ATOM 1333 C C . VAL A 1 167 ? -10.151 10.301 17.576 1.00 82.50 167 VAL A C 1
ATOM 1335 O O . VAL A 1 167 ? -10.492 10.453 16.379 1.00 82.50 167 VAL A O 1
#

Sequence (167 aa):
MAKRAVRLILAVIIPIMLLSGCASGEKRLTAEEYKAAVEGAWDKYINSMLDLIEITPLTVDEAALKEFAENAEKAQPALKMREQSFREFKEINPPEKYEELHNRLIAAMDAWEYEQLELHRKMFEVKTLGELREITDRIAEHAENSTGDTFPMVYILVAKQLSADNV

pLDDT: mean 88.44, std 17.83, range [40.56, 98.69]

Secondary structure (DSSP, 8-state):
-HHHHHHHHHHHHHHHHTSS------PPPPHHHHHHHHHHHHHHHHHHHHHHHHHS-SS-SHHHHHHHHHHHHHHHHHHHHHHHHHHHHHH----GGGHHHHHHHHHHIIIIIHHHHHHHHHHTT--SHHHHHHHHHHHHHHHHH--S--HHHHHHHHHHHHHHTT-

Foldseek 3Di:
DVVVVVVVVVVPVVVVVVVPPDPPVPPADDLVRLVCLLVVLVVLQVVLVVQLVVQQDPDLDPVNLVSLQVCLVVNVVSLVSNVVSLVSLVPHRHDPVCVVLSVLLNVLCVVPVVVLSVLSNVCSVDDDSVSNCVSVVVVVVCVVVPDCSHNVNSSVVSVVVSVVVVD

Radius of gyration: 23.69 Å; chains: 1; bounding box: 36×61×71 Å

=== Feature glossary ===
Each block in this record encodes a different view of the same protein. In brief:

Predicted aligned error. PAE(i, j) answers: if I align the predicted and true structures on residue i, how far off (in Å) do I expect residue j to be? A block-diagonal PAE matrix with low values on the blocks and high values off-diagonal is the signature of a multi-domain protein with confidently predicted domains but uncertain inter-domain orientation.

Contact-map, Ramachandran, and PAE plots. Plot images: a contact map (which residues are close in 3D, as an N×N binary image), a Ramachandran scatter (backbone torsion angles, revealing secondary-structure composition at a glance), and — for AlphaFold structures — a PAE heatmap (pairwise prediction confidence).

Backbone torsions (φ/ψ). φ (phi) and ψ (psi) are the two rotatable backbone dihedrals per residue: φ is the C(i-1)–N–Cα–C torsion, ψ is the N–Cα–C–N(i+1) torsion, both in degrees on (−180°, 180°]. α-helical residues cluster near (−60°, −45°); β-strand residues near (−120°, +130°). A Ramachandran plot is simply a scatter of (φ, ψ) for every residue.

Foldseek 3Di. A 3Di character summarizes, for each residue, the relative orientation of the Cα frame of its nearest spatial neighbor. Because it encodes fold topology rather than chemistry, 3Di alignments detect remote structural similarity that sequence alignment misses.

Radius of gyration, Cα contacts, bounding box. Three whole-structure scalars: the radius of gyration (RMS distance of Cα from centroid, in Å), the count of Cα–Cα contacts (pairs closer than 8 Å and separated by more than four residues in sequence — i.e. tertiary, not local, contacts), and the bounding-box dimensions. Together they distinguish compact globular folds from extended fibres or disordered chains.

Sequence. Sequence gives the chain of amino acids in standard one-letter code (A=alanine, C=cysteine, …, Y=tyrosine), read N→C. It is the only feature that is directly encoded by the gene; all structural features are derived from the folded form of this sequence.

mmCIF coordinates. Atomic coordinates in PDBx/mmCIF format — the same representation the Protein Data Bank distributes. Each line of the _atom_site loop places one backbone atom in Cartesian space (units: ångströms, origin: arbitrary).

Secondary structure (3-state, P-SEA). Three-state secondary structure (P-SEA) collapses the eight DSSP classes into helix (a), strand (b), and coil (c). P-SEA assigns these from Cα geometry alone — distances and angles — without requiring backbone oxygens, so it works on any Cα trace.

InterPro / GO / CATH / organism. Functional annotations link the protein to curated databases. InterPro entries identify conserved domains and families by matching the sequence against member-database signatures (Pfam, PROSITE, CDD, …). Gene Ontology (GO) terms describe molecular function, biological process, and cellular component in a controlled vocabulary. CATH places the structure in a hierarchical fold classification (Class/Architecture/Topology/Homologous-superfamily). The organism is the source species.

B-factor. B-factor (Debye–Waller factor) reflects atomic displacement in the crystal lattice. It is an experimental observable (units Å²), not a prediction; low values mean the atom is pinned down, high values mean it moves or is heterogeneous across the crystal.

Rendered structure images. Structure images are PyMOL renders from six orthogonal camera directions. Cartoon representation draws helices as coils and strands as arrows; sticks shows the backbone as bonds; surface shows the solvent-excluded envelope. Rainbow coloring maps sequence position to hue (blue→red, N→C); chain coloring assigns a distinct color per polypeptide.

Solvent-accessible surface area. Solvent-accessible surface area (SASA) is the area in Å² traced out by the centre of a 1.4 Å probe sphere (a water molecule) rolled over the protein's van der Waals surface (Shrake–Rupley / Lee–Richards construction). Buried residues have near-zero SASA; fully exposed residues can exceed 200 Å². The total SASA scales roughly with the number of surface residues.

Secondary structure (8-state, DSSP). The SS8 string is DSSP's per-residue secondary-structure call. α-helix (H) means an i→i+4 H-bond ladder; β-strand (E) means the residue participates in a β-sheet; 3₁₀ (G) and π (I) are tighter and wider helices; T/S are turns/bends; '-' is loop.

pLDDT. For AlphaFold models, the B-factor field carries pLDDT — the model's own estimate of local accuracy on a 0–100 scale. Regions with pLDDT<50 should be treated as essentially unmodeled; they often correspond to intrinsically disordered segments.

Nearest PDB structures. Nearest PDB neighbors are the top structural matches found by Foldseek when searching this structure against the entire Protein Data Bank. Each hit reports a TM-score (0 to 1; >0.5 almost always implies the same fold) and an E-value. These are *structural* homologs — they may share no detectable sequence similarity.